Protein AF-A0A6L3C9T1-F1 (afdb_monomer_lite)

Foldseek 3Di:
DALVVLLVLQCVVCVPLDPDDDDDDDPDPWDWDDDPNDTCDTPVVCHPPPDPPPPDDHSVNVNVSSVVVCVVVDHDPPDPVPDDDDDPPVNVPDDPPPPVVVPDDDDDPDDDDD

Radius of gyration: 26.46 Å; chains: 1; bounding box: 50×40×77 Å

Sequence (114 aa):
MRAAWIAGEILERFPNDIKSFNLVPGGHGQLDLFFNEELVYSHQQRIHISDPGERFLDAREVGQMVRDWRAKIGRPVTKSVGSRSDISEDELGLNPNDPQLARKGPSVPGGPSS

Structure (mmCIF, N/CA/C/O backbone):
data_AF-A0A6L3C9T1-F1
#
_entry.id   AF-A0A6L3C9T1-F1
#
loop_
_atom_site.group_PDB
_atom_site.id
_atom_site.type_symbol
_atom_site.label_atom_id
_atom_site.label_alt_id
_atom_site.label_comp_id
_atom_site.label_asym_id
_atom_site.label_entity_id
_atom_site.label_seq_id
_atom_site.pdbx_PDB_ins_code
_atom_site.Cartn_x
_atom_site.Cartn_y
_atom_site.Cartn_z
_atom_site.occupancy
_atom_site.B_iso_or_equiv
_atom_site.auth_seq_id
_atom_site.auth_comp_id
_atom_site.auth_asym_id
_atom_site.auth_atom_id
_atom_site.pdbx_PDB_model_num
ATOM 1 N N . MET A 1 1 ? 9.903 -11.673 -7.531 1.00 59.47 1 MET A N 1
ATOM 2 C CA . MET A 1 1 ? 9.135 -11.686 -6.265 1.00 59.47 1 MET A CA 1
ATOM 3 C C . MET A 1 1 ? 9.558 -10.505 -5.389 1.00 59.47 1 MET A C 1
ATOM 5 O O . MET A 1 1 ? 10.455 -10.666 -4.580 1.00 59.47 1 MET A O 1
ATOM 9 N N . ARG A 1 2 ? 8.984 -9.306 -5.569 1.00 72.44 2 ARG A N 1
ATOM 10 C CA . ARG A 1 2 ? 9.313 -8.128 -4.728 1.00 72.44 2 ARG A CA 1
ATOM 11 C C . ARG A 1 2 ? 8.098 -7.598 -3.966 1.00 72.44 2 ARG A C 1
ATOM 13 O O . ARG A 1 2 ? 8.206 -7.356 -2.774 1.00 72.44 2 ARG A O 1
ATOM 20 N N . ALA A 1 3 ? 6.933 -7.542 -4.613 1.00 76.62 3 ALA A N 1
ATOM 21 C CA . ALA A 1 3 ? 5.685 -7.113 -3.976 1.00 76.62 3 ALA A CA 1
ATOM 22 C C . ALA A 1 3 ? 5.310 -7.959 -2.741 1.00 76.62 3 ALA A C 1
ATOM 24 O O . ALA A 1 3 ? 4.910 -7.410 -1.723 1.00 76.62 3 ALA A O 1
ATOM 25 N N . ALA A 1 4 ? 5.521 -9.280 -2.790 1.00 82.62 4 ALA A N 1
ATOM 26 C CA . ALA A 1 4 ? 5.271 -10.160 -1.646 1.00 82.62 4 ALA A CA 1
ATOM 27 C C . ALA A 1 4 ? 6.202 -9.894 -0.452 1.00 82.62 4 ALA A C 1
ATOM 29 O O . ALA A 1 4 ? 5.763 -9.956 0.691 1.00 82.62 4 ALA A O 1
ATOM 30 N N . TRP A 1 5 ? 7.471 -9.563 -0.710 1.00 83.88 5 TRP A N 1
ATOM 31 C CA . TRP A 1 5 ? 8.412 -9.205 0.352 1.00 83.88 5 TRP A CA 1
ATOM 32 C C . TRP A 1 5 ? 8.034 -7.867 1.000 1.00 83.88 5 TRP A C 1
ATOM 34 O O . TRP A 1 5 ? 7.971 -7.778 2.221 1.00 83.88 5 TRP A O 1
ATOM 44 N N . ILE A 1 6 ? 7.681 -6.866 0.185 1.00 84.94 6 ILE A N 1
ATOM 45 C CA . ILE A 1 6 ? 7.179 -5.573 0.674 1.00 84.94 6 ILE A CA 1
ATOM 46 C C . ILE A 1 6 ? 5.932 -5.776 1.541 1.00 84.94 6 ILE A C 1
ATOM 48 O O . ILE A 1 6 ? 5.848 -5.210 2.624 1.00 84.94 6 ILE A O 1
ATOM 52 N N . ALA A 1 7 ? 4.987 -6.612 1.105 1.00 86.00 7 ALA A N 1
ATOM 53 C CA . ALA A 1 7 ? 3.785 -6.907 1.881 1.00 86.00 7 ALA A CA 1
ATOM 54 C C . ALA A 1 7 ? 4.115 -7.485 3.269 1.00 86.00 7 ALA A C 1
ATOM 56 O O . ALA A 1 7 ? 3.538 -7.042 4.260 1.00 86.00 7 ALA A O 1
ATOM 57 N N . GLY A 1 8 ? 5.063 -8.426 3.348 1.00 86.31 8 GLY A N 1
ATOM 58 C CA . GLY A 1 8 ? 5.513 -9.007 4.618 1.00 86.31 8 GLY A CA 1
ATOM 59 C C . GLY A 1 8 ? 6.101 -7.960 5.565 1.00 86.31 8 GLY A C 1
ATOM 60 O O . GLY A 1 8 ? 5.632 -7.820 6.692 1.00 86.31 8 GLY A O 1
ATOM 61 N N . GLU A 1 9 ? 7.050 -7.161 5.073 1.00 88.31 9 GLU A N 1
ATOM 62 C CA . GLU A 1 9 ? 7.681 -6.080 5.845 1.00 88.31 9 GLU A CA 1
ATOM 63 C C . GLU A 1 9 ? 6.665 -5.056 6.367 1.00 88.31 9 GLU A C 1
ATOM 65 O O . GLU A 1 9 ? 6.783 -4.544 7.481 1.00 88.31 9 GLU A O 1
ATOM 70 N N . ILE A 1 10 ? 5.663 -4.725 5.554 1.00 90.06 10 ILE A N 1
ATOM 71 C CA . ILE A 1 10 ? 4.659 -3.719 5.896 1.00 90.06 10 ILE A CA 1
ATOM 72 C C . ILE A 1 10 ? 3.672 -4.250 6.936 1.00 90.06 10 ILE A C 1
ATOM 74 O O . ILE A 1 10 ? 3.377 -3.545 7.901 1.00 90.06 10 ILE A O 1
ATOM 78 N N . LEU A 1 11 ? 3.207 -5.4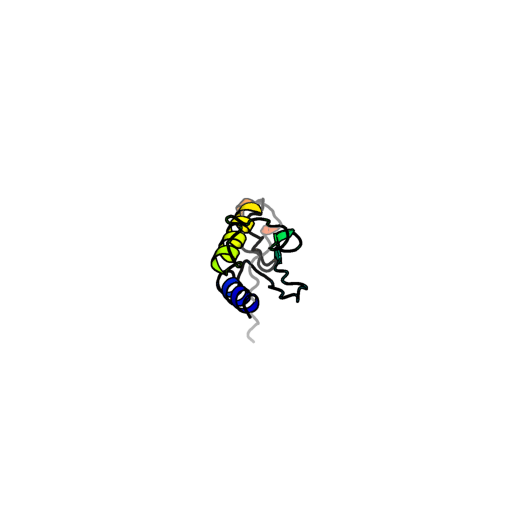91 6.796 1.00 88.69 11 LEU A N 1
ATOM 79 C CA . LEU A 1 11 ? 2.325 -6.109 7.788 1.00 88.69 11 LEU A CA 1
ATOM 80 C C . LEU A 1 11 ? 3.019 -6.283 9.146 1.00 88.69 11 LEU A C 1
ATOM 82 O O . LEU A 1 11 ? 2.391 -6.056 10.177 1.00 88.69 11 LEU A O 1
ATOM 86 N N . GLU A 1 12 ? 4.313 -6.615 9.156 1.00 88.44 12 GLU A N 1
ATOM 87 C CA . GLU A 1 12 ? 5.098 -6.734 10.390 1.00 88.44 12 GLU A CA 1
ATOM 88 C C . GLU A 1 12 ? 5.285 -5.381 11.095 1.00 88.44 12 GLU A C 1
ATOM 90 O O . GLU A 1 12 ? 5.168 -5.285 12.316 1.00 88.44 12 GLU A O 1
ATOM 95 N N . ARG A 1 13 ? 5.534 -4.309 10.333 1.00 89.00 13 ARG A N 1
ATOM 96 C CA . ARG A 1 13 ? 5.764 -2.963 10.887 1.00 89.00 13 ARG A CA 1
ATOM 97 C C . ARG A 1 13 ? 4.488 -2.258 11.343 1.00 89.00 13 ARG A C 1
ATOM 99 O O . ARG A 1 13 ? 4.562 -1.400 12.223 1.00 89.00 13 ARG A O 1
ATOM 106 N N . PHE A 1 14 ? 3.342 -2.581 10.746 1.00 88.50 14 PHE A N 1
ATOM 107 C CA . PHE A 1 14 ? 2.074 -1.873 10.956 1.00 88.50 14 PHE A CA 1
ATOM 108 C C . PHE A 1 14 ? 0.905 -2.816 11.306 1.00 88.50 14 PHE A C 1
ATOM 110 O O . PHE A 1 14 ? -0.161 -2.731 10.688 1.00 88.50 14 PHE A O 1
ATOM 117 N N . PRO A 1 15 ? 1.040 -3.682 12.330 1.00 82.94 15 PRO A N 1
ATOM 118 C CA . PRO A 1 15 ? 0.083 -4.761 12.593 1.00 82.94 15 PRO A CA 1
ATOM 119 C C . PRO A 1 15 ? -1.311 -4.269 13.009 1.00 82.94 15 PRO A C 1
ATOM 121 O O . PRO A 1 15 ? -2.295 -4.978 12.837 1.00 82.94 15 PRO A O 1
ATOM 124 N N . ASN A 1 16 ? -1.406 -3.051 13.552 1.00 85.50 16 ASN A N 1
ATOM 125 C CA . ASN A 1 16 ? -2.667 -2.459 14.012 1.00 85.50 16 ASN A CA 1
ATOM 126 C C . ASN A 1 16 ? -3.241 -1.421 13.040 1.00 85.50 16 ASN A C 1
ATOM 128 O O . ASN A 1 16 ? -4.382 -0.997 13.207 1.00 85.50 16 ASN A O 1
ATOM 132 N N . ASP A 1 17 ? -2.448 -0.975 12.063 1.00 83.00 17 ASP A N 1
ATOM 133 C CA . ASP A 1 17 ? -2.853 0.074 11.126 1.00 83.00 17 ASP A CA 1
ATOM 134 C C . ASP A 1 17 ? -3.343 -0.524 9.788 1.00 83.00 17 ASP A C 1
ATOM 136 O O . ASP A 1 17 ? -4.031 0.156 9.028 1.00 83.00 17 ASP A O 1
ATOM 140 N N . ILE A 1 18 ? -3.035 -1.800 9.501 1.00 85.06 18 ILE A N 1
ATOM 141 C CA . ILE A 1 18 ? -3.347 -2.465 8.227 1.00 85.06 18 ILE A CA 1
ATOM 142 C C . ILE A 1 18 ? -4.203 -3.708 8.463 1.00 85.06 18 ILE A C 1
ATOM 144 O O . ILE A 1 18 ? -3.746 -4.710 9.002 1.00 85.06 18 ILE A O 1
ATOM 148 N N . LYS A 1 19 ? -5.453 -3.666 7.992 1.00 86.44 19 LYS A N 1
ATOM 149 C CA . LYS A 1 19 ? -6.380 -4.807 8.066 1.00 86.44 19 LYS A CA 1
ATOM 150 C C . LYS A 1 19 ? -6.030 -5.919 7.073 1.00 86.44 19 LYS A C 1
ATOM 152 O O . LYS A 1 19 ? -6.208 -7.097 7.367 1.00 86.44 19 LYS A O 1
ATOM 157 N N . SER A 1 20 ? -5.605 -5.543 5.871 1.00 84.75 20 SER A N 1
ATOM 158 C CA . SER A 1 20 ? -5.324 -6.470 4.776 1.00 84.75 20 SER A CA 1
ATOM 159 C C . SER A 1 20 ? -4.365 -5.839 3.778 1.00 84.75 20 SER A C 1
ATOM 161 O O . SER A 1 20 ? -4.457 -4.641 3.516 1.00 84.75 20 SER A O 1
ATOM 163 N N . PHE A 1 21 ? -3.511 -6.660 3.172 1.00 88.00 21 PHE A N 1
ATOM 164 C CA . PHE A 1 21 ? -2.636 -6.267 2.074 1.00 88.00 21 PHE A CA 1
ATOM 165 C C . PHE A 1 21 ? -2.863 -7.227 0.906 1.00 88.00 21 PHE A C 1
ATOM 167 O O . PHE A 1 21 ? -2.598 -8.422 1.024 1.00 88.00 21 PHE A O 1
ATOM 174 N N . ASN A 1 22 ? -3.369 -6.715 -0.215 1.00 90.50 22 ASN A N 1
ATOM 175 C CA . ASN A 1 22 ? -3.733 -7.536 -1.367 1.00 90.50 22 ASN A CA 1
ATOM 176 C C . ASN A 1 22 ? -2.668 -7.424 -2.458 1.00 90.50 22 ASN A C 1
ATOM 178 O O . ASN A 1 22 ? -2.304 -6.325 -2.870 1.00 90.50 22 ASN A O 1
ATOM 182 N N . LEU A 1 23 ? -2.195 -8.568 -2.952 1.00 89.75 23 LEU A N 1
ATOM 183 C CA . LEU A 1 23 ? -1.309 -8.635 -4.111 1.00 89.75 23 LEU A CA 1
ATOM 184 C C . LEU A 1 23 ? -2.139 -8.951 -5.348 1.00 89.75 23 LEU 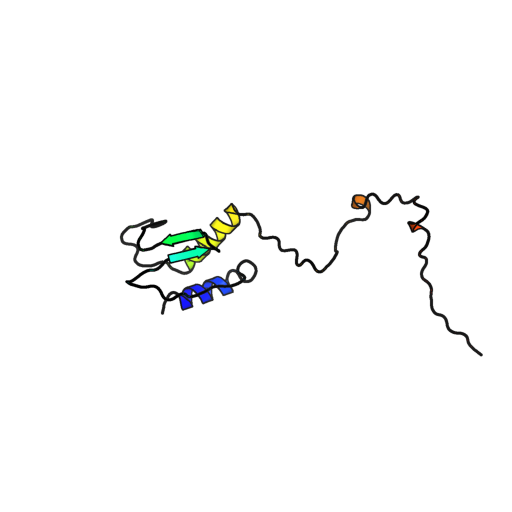A C 1
ATOM 186 O O . LEU A 1 23 ? -2.629 -10.068 -5.503 1.00 89.75 23 LEU A O 1
ATOM 190 N N . VAL A 1 24 ? -2.286 -7.963 -6.225 1.00 89.44 24 VAL A N 1
ATOM 191 C CA . VAL A 1 24 ? -3.040 -8.101 -7.473 1.00 89.44 24 VAL A CA 1
ATOM 192 C C . VAL A 1 24 ? -2.051 -8.205 -8.638 1.00 89.44 24 VAL A C 1
ATOM 194 O O . VAL A 1 24 ? -1.183 -7.339 -8.766 1.00 89.44 24 VAL A O 1
ATOM 197 N N . PRO A 1 25 ? -2.128 -9.250 -9.483 1.00 86.69 25 PRO A N 1
ATOM 198 C CA . PRO A 1 25 ? -1.317 -9.330 -10.693 1.00 86.69 25 PRO A CA 1
ATOM 199 C C . PRO A 1 25 ? -1.617 -8.153 -11.631 1.00 86.69 25 PRO A C 1
ATOM 201 O O . PRO A 1 25 ? -2.761 -7.959 -12.035 1.00 86.69 25 PRO A O 1
ATOM 204 N N . GLY A 1 26 ? -0.587 -7.383 -11.979 1.00 83.25 26 GLY A N 1
ATOM 205 C CA . GLY A 1 26 ? -0.656 -6.313 -12.978 1.00 83.25 26 GLY A CA 1
ATOM 206 C C . GLY A 1 26 ? -0.122 -6.752 -14.345 1.00 83.25 26 GLY A C 1
ATOM 207 O O . GLY A 1 26 ? 0.640 -7.717 -14.449 1.00 83.25 26 GLY A O 1
ATOM 208 N N . GLY A 1 27 ? -0.505 -6.031 -15.400 1.00 81.75 27 GLY A N 1
ATOM 209 C CA . GLY A 1 27 ? 0.040 -6.209 -16.752 1.00 81.75 27 GLY A CA 1
ATOM 210 C C . GLY A 1 27 ? 1.293 -5.359 -17.000 1.00 81.75 27 GLY A C 1
ATOM 211 O O . GLY A 1 27 ? 1.584 -4.446 -16.242 1.00 81.75 27 GLY A O 1
ATOM 212 N N . HIS A 1 28 ? 2.043 -5.636 -18.073 1.00 77.56 28 HIS A N 1
ATOM 213 C CA . HIS A 1 28 ? 3.049 -4.729 -18.671 1.00 77.56 28 HIS A CA 1
ATOM 214 C C . HIS A 1 28 ? 3.947 -3.920 -17.703 1.00 77.56 28 HIS A C 1
ATOM 216 O O . HIS A 1 28 ? 4.090 -2.707 -17.844 1.00 77.56 28 HIS A O 1
ATOM 222 N N . GLY A 1 29 ? 4.570 -4.577 -16.717 1.00 73.88 29 GLY A N 1
ATOM 223 C CA . GLY A 1 29 ? 5.496 -3.909 -15.788 1.00 73.88 29 GLY A CA 1
ATOM 224 C C . GLY A 1 29 ? 4.831 -2.897 -14.845 1.00 73.88 29 GLY A C 1
ATOM 225 O O . GLY A 1 29 ? 5.518 -2.056 -14.271 1.00 73.88 29 GLY A O 1
ATOM 226 N N . GLN A 1 30 ? 3.508 -2.966 -14.696 1.00 81.31 30 GLN A N 1
ATOM 227 C CA . GLN A 1 30 ? 2.739 -2.128 -13.790 1.00 81.31 30 GLN A CA 1
ATOM 228 C C . GLN A 1 30 ? 3.091 -2.438 -12.335 1.00 81.31 30 GLN A C 1
ATOM 230 O O . GLN A 1 30 ? 3.117 -3.594 -11.903 1.00 81.31 30 GLN A O 1
ATOM 235 N N . LEU A 1 31 ? 3.329 -1.370 -11.581 1.00 84.06 31 LEU A N 1
ATOM 236 C CA . LEU A 1 31 ? 3.453 -1.390 -10.135 1.00 84.06 31 LEU A CA 1
ATOM 237 C C . LEU A 1 31 ? 2.728 -0.161 -9.602 1.00 84.06 31 LEU A C 1
ATOM 239 O O . LEU A 1 31 ? 3.257 0.950 -9.659 1.00 84.06 31 LEU A O 1
ATOM 243 N N . ASP A 1 32 ? 1.527 -0.395 -9.093 1.00 87.81 32 ASP A N 1
ATOM 244 C CA . ASP A 1 32 ? 0.704 0.620 -8.456 1.00 87.81 32 ASP A CA 1
ATOM 245 C C . ASP A 1 32 ? 0.464 0.224 -6.999 1.00 87.81 32 ASP A C 1
ATOM 247 O O . ASP A 1 32 ? 0.317 -0.960 -6.676 1.00 87.81 32 ASP A O 1
ATOM 251 N N . LEU A 1 33 ? 0.436 1.219 -6.118 1.00 89.62 33 LEU A N 1
ATOM 252 C CA . LEU A 1 33 ? 0.118 1.054 -4.708 1.00 89.62 33 LEU A CA 1
ATOM 253 C C . LEU A 1 33 ? -1.131 1.860 -4.388 1.00 89.62 33 LEU A C 1
ATOM 255 O O . LEU A 1 33 ? -1.158 3.081 -4.558 1.00 89.62 33 LEU A O 1
ATOM 259 N N . PHE A 1 34 ? -2.132 1.160 -3.872 1.00 91.38 34 PHE A N 1
ATOM 260 C CA . PHE A 1 34 ? -3.374 1.749 -3.405 1.00 91.38 34 PHE A CA 1
ATOM 261 C C . PHE A 1 34 ? -3.456 1.637 -1.891 1.00 91.38 34 PHE A C 1
ATOM 263 O O . PHE A 1 34 ? -3.188 0.571 -1.330 1.00 91.38 34 PHE A O 1
ATOM 270 N N . PHE A 1 35 ? -3.877 2.717 -1.238 1.00 92.25 35 PHE A N 1
ATOM 271 C CA . PHE A 1 35 ? -4.363 2.669 0.135 1.00 92.25 35 PHE A CA 1
ATOM 272 C C . PHE A 1 35 ? -5.879 2.797 0.101 1.00 92.25 35 PHE A C 1
ATOM 274 O O . PHE A 1 35 ? -6.426 3.826 -0.292 1.00 92.25 35 PHE A O 1
ATOM 281 N N . ASN A 1 36 ? -6.561 1.724 0.504 1.00 89.31 36 ASN A N 1
ATOM 282 C CA . ASN A 1 36 ? -7.986 1.536 0.244 1.00 89.31 36 ASN A CA 1
ATOM 283 C C . ASN A 1 36 ? -8.273 1.648 -1.265 1.00 89.31 36 ASN A C 1
ATOM 285 O O . ASN A 1 36 ? -7.868 0.770 -2.021 1.00 89.31 36 ASN A O 1
ATOM 289 N N . GLU A 1 37 ? -8.920 2.730 -1.693 1.00 89.56 37 GLU A N 1
ATOM 290 C CA . GLU A 1 37 ? -9.279 3.004 -3.090 1.00 89.56 37 GLU A CA 1
ATOM 291 C C . GLU A 1 37 ? -8.495 4.194 -3.680 1.00 89.56 37 GLU A C 1
ATOM 293 O O . GLU A 1 37 ? -8.679 4.532 -4.847 1.00 89.56 37 GLU A O 1
ATOM 298 N N . GLU A 1 38 ? -7.598 4.828 -2.910 1.00 90.38 38 GLU A N 1
ATOM 299 C CA . GLU A 1 38 ? -6.777 5.950 -3.386 1.00 90.38 38 GLU A CA 1
ATOM 300 C C . GLU A 1 38 ? -5.438 5.439 -3.928 1.00 90.38 38 GLU A C 1
ATOM 302 O O . GLU A 1 38 ? -4.707 4.716 -3.246 1.00 90.38 38 GLU A O 1
ATOM 307 N N . LEU A 1 39 ? -5.113 5.829 -5.162 1.00 89.62 39 LEU A N 1
ATOM 308 C CA . LEU A 1 39 ? -3.813 5.578 -5.777 1.00 89.62 39 LEU A CA 1
ATOM 309 C C . LEU A 1 39 ? -2.758 6.473 -5.119 1.00 89.62 39 LEU A C 1
ATOM 311 O O . LEU A 1 39 ? -2.795 7.693 -5.261 1.00 89.62 39 LEU A O 1
ATOM 315 N N . VAL A 1 40 ? -1.799 5.861 -4.427 1.00 89.50 40 VAL A N 1
ATOM 316 C CA . VAL A 1 40 ? -0.744 6.575 -3.691 1.00 89.50 40 VAL A CA 1
ATOM 317 C C . VAL A 1 40 ? 0.562 6.600 -4.478 1.00 89.50 40 VAL A C 1
ATOM 319 O O . VAL A 1 40 ? 1.274 7.602 -4.476 1.00 89.50 40 VAL A O 1
ATOM 322 N N . TYR A 1 41 ? 0.857 5.529 -5.211 1.00 88.12 41 TYR A N 1
ATOM 323 C CA . TYR A 1 41 ? 2.024 5.445 -6.084 1.00 88.12 41 TYR A CA 1
ATOM 324 C C . TYR A 1 41 ? 1.655 4.749 -7.387 1.00 88.12 41 TYR A C 1
ATOM 326 O O . TYR A 1 41 ? 0.952 3.740 -7.369 1.00 88.12 41 TYR A O 1
ATOM 334 N N . SER A 1 42 ? 2.184 5.253 -8.502 1.00 86.19 42 SER A N 1
ATOM 335 C CA . SER A 1 42 ? 2.114 4.568 -9.790 1.00 86.19 42 SER A CA 1
ATOM 336 C C . SER A 1 42 ? 3.421 4.708 -10.546 1.00 86.19 42 SER A C 1
ATOM 338 O O . SER A 1 42 ? 3.859 5.817 -10.871 1.00 86.19 42 SER A O 1
ATOM 340 N N . HIS A 1 43 ? 4.004 3.562 -10.889 1.00 79.31 43 HIS A N 1
ATOM 341 C CA . HIS A 1 43 ? 5.215 3.507 -11.695 1.00 79.31 43 HIS A CA 1
ATOM 342 C C . HIS A 1 43 ? 4.999 4.099 -13.096 1.00 79.31 43 HIS A C 1
ATOM 344 O O . HIS A 1 43 ? 5.845 4.835 -13.602 1.00 79.31 43 HIS A O 1
ATOM 350 N N . GLN A 1 44 ? 3.851 3.816 -13.719 1.00 76.69 44 GLN A N 1
ATOM 351 C CA . GLN A 1 44 ? 3.560 4.280 -15.077 1.00 76.69 44 GLN A CA 1
ATOM 352 C C . GLN A 1 44 ? 3.221 5.771 -15.120 1.00 76.69 44 GLN A C 1
ATOM 354 O O . GLN A 1 44 ? 3.689 6.479 -16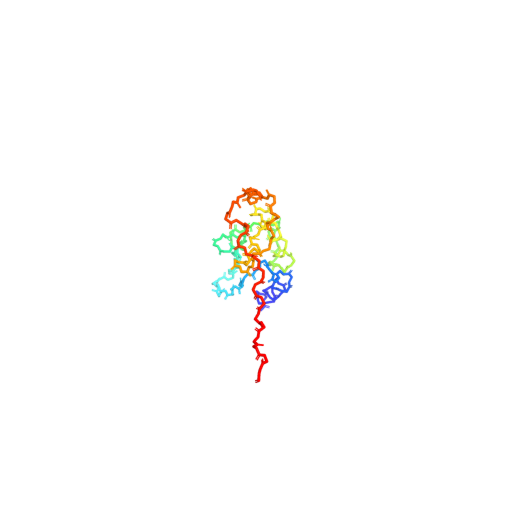.010 1.00 76.69 44 GLN A O 1
ATOM 359 N N . GLN A 1 45 ? 2.444 6.262 -14.151 1.00 73.25 45 GLN A N 1
ATOM 360 C CA . GLN A 1 45 ? 2.032 7.669 -14.108 1.00 73.25 45 GLN A CA 1
ATOM 361 C C . GLN A 1 45 ? 3.103 8.587 -13.494 1.00 73.25 45 GLN A C 1
ATOM 363 O O . GLN A 1 45 ? 2.918 9.799 -13.447 1.00 73.25 45 GLN A O 1
ATOM 368 N N . ARG A 1 46 ? 4.224 8.017 -13.029 1.00 68.06 46 ARG A N 1
ATOM 369 C CA . ARG A 1 46 ? 5.313 8.707 -12.320 1.00 68.06 46 ARG A CA 1
ATOM 370 C C . ARG A 1 46 ? 4.848 9.564 -11.138 1.00 68.06 46 ARG A C 1
ATOM 372 O O . ARG A 1 46 ? 5.469 10.570 -10.798 1.00 68.06 46 ARG A O 1
ATOM 379 N N . ILE A 1 47 ? 3.762 9.146 -10.496 1.00 64.75 47 ILE A N 1
ATOM 380 C CA . ILE A 1 47 ? 3.233 9.785 -9.291 1.00 64.75 47 ILE A CA 1
ATOM 381 C C . ILE A 1 47 ? 4.167 9.448 -8.124 1.00 64.75 47 ILE A C 1
ATOM 383 O O . ILE A 1 47 ? 4.503 8.281 -7.933 1.00 64.75 47 ILE A O 1
ATOM 387 N N . HIS A 1 48 ? 4.573 10.462 -7.352 1.00 58.88 48 HIS A N 1
ATOM 388 C CA . HIS A 1 48 ? 5.518 10.335 -6.230 1.00 58.88 48 HIS A CA 1
ATOM 389 C C . HIS A 1 48 ? 6.904 9.773 -6.609 1.00 58.88 48 HIS A C 1
ATOM 391 O O . HIS A 1 48 ? 7.587 9.198 -5.767 1.00 58.88 48 HIS A O 1
ATOM 397 N N . ILE A 1 49 ? 7.349 9.951 -7.859 1.00 60.34 49 ILE A N 1
ATOM 398 C CA . ILE A 1 49 ? 8.725 9.623 -8.253 1.00 60.34 49 ILE A CA 1
ATOM 399 C C . ILE A 1 49 ? 9.616 10.846 -8.020 1.00 60.34 49 ILE A C 1
ATOM 401 O O . ILE A 1 49 ? 9.477 11.855 -8.712 1.00 60.34 49 ILE A O 1
ATOM 405 N N . SER A 1 50 ? 10.529 10.744 -7.052 1.00 58.12 50 SER A N 1
ATOM 406 C CA . SER A 1 50 ? 11.503 11.801 -6.742 1.00 58.12 50 SER A CA 1
ATOM 407 C C . SER A 1 50 ? 12.654 11.838 -7.754 1.00 58.12 50 SER A C 1
ATOM 409 O O . SER A 1 50 ? 13.155 12.918 -8.063 1.00 58.12 50 SER A O 1
ATOM 411 N N . ASP A 1 51 ? 13.034 10.686 -8.321 1.00 57.31 51 ASP A N 1
ATOM 412 C CA . ASP A 1 51 ? 14.052 10.578 -9.369 1.00 57.31 51 ASP A CA 1
ATOM 413 C C . ASP A 1 51 ? 13.563 9.677 -10.529 1.00 57.31 51 ASP A C 1
ATOM 415 O O . ASP A 1 51 ? 13.247 8.503 -10.322 1.00 57.31 51 ASP A O 1
ATOM 419 N N . PRO A 1 52 ? 13.499 10.178 -11.778 1.00 53.75 52 PRO A N 1
ATOM 420 C CA . PRO A 1 52 ? 13.107 9.400 -12.953 1.00 53.75 52 PRO A CA 1
ATOM 421 C C . PRO A 1 52 ? 13.987 8.168 -13.259 1.00 53.75 52 PRO A C 1
ATOM 423 O O . PRO A 1 52 ? 13.597 7.389 -14.136 1.00 53.75 52 PRO A O 1
ATOM 426 N N . GLY A 1 53 ? 15.137 8.001 -12.591 1.00 55.12 53 GLY A N 1
ATOM 427 C CA . GLY A 1 53 ? 15.995 6.809 -12.626 1.00 55.12 53 GLY A CA 1
ATOM 428 C C . GLY A 1 53 ? 15.775 5.807 -11.480 1.00 55.12 53 GLY A C 1
ATOM 429 O O . GLY A 1 53 ? 16.364 4.720 -11.506 1.00 55.12 53 GLY A O 1
ATOM 430 N N . GLU A 1 54 ? 14.937 6.137 -10.493 1.00 57.91 54 GLU A N 1
ATOM 431 C CA . GLU A 1 54 ? 14.706 5.316 -9.304 1.00 57.91 54 GLU A CA 1
ATOM 432 C C . GLU A 1 54 ? 13.866 4.089 -9.653 1.00 57.91 54 GLU A C 1
ATOM 434 O O . GLU A 1 54 ? 12.745 4.152 -10.164 1.00 57.91 54 GLU A O 1
ATOM 439 N N . ARG A 1 55 ? 14.504 2.929 -9.499 1.00 62.38 55 ARG A N 1
ATOM 440 C CA . ARG A 1 55 ? 14.170 1.773 -10.325 1.00 62.38 55 ARG A CA 1
ATOM 441 C C . ARG A 1 55 ? 12.924 1.042 -9.841 1.00 62.38 55 ARG A C 1
ATOM 443 O O . ARG A 1 55 ? 12.244 0.479 -10.687 1.00 62.38 55 ARG A O 1
ATOM 450 N N . PHE A 1 56 ? 12.622 1.024 -8.539 1.00 70.12 56 PHE A N 1
ATOM 451 C CA . PHE A 1 56 ? 11.467 0.315 -7.974 1.00 70.12 56 PHE A CA 1
ATOM 452 C C . PHE A 1 56 ? 11.198 0.733 -6.526 1.00 70.12 56 PHE A C 1
ATOM 454 O O . PHE A 1 56 ? 12.143 0.817 -5.750 1.00 70.12 56 PHE A O 1
ATOM 461 N N . LEU A 1 57 ? 9.916 0.828 -6.171 1.00 79.19 57 LEU A N 1
ATOM 462 C CA . LEU A 1 57 ? 9.428 1.042 -4.808 1.00 79.19 57 LEU A CA 1
ATOM 463 C C . LEU A 1 57 ? 9.955 -0.030 -3.829 1.00 79.19 57 LEU A C 1
ATOM 465 O O . LEU A 1 57 ? 9.850 -1.233 -4.114 1.00 79.19 57 LEU A O 1
ATOM 469 N N . ASP A 1 58 ? 10.490 0.393 -2.684 1.00 83.25 58 ASP A N 1
ATOM 470 C CA . ASP A 1 58 ? 10.974 -0.476 -1.607 1.00 83.25 58 ASP A CA 1
ATOM 471 C C . ASP A 1 58 ? 10.086 -0.451 -0.341 1.00 83.25 58 ASP A C 1
ATOM 473 O O . ASP A 1 58 ? 9.162 0.348 -0.191 1.00 83.25 58 ASP A O 1
ATOM 477 N N . ALA A 1 59 ? 10.343 -1.362 0.605 1.00 85.56 59 ALA A N 1
ATOM 478 C CA . ALA A 1 59 ? 9.539 -1.473 1.826 1.00 85.56 59 ALA A CA 1
ATOM 479 C C . ALA A 1 59 ? 9.695 -0.277 2.787 1.00 85.56 59 ALA A C 1
ATOM 481 O O . ALA A 1 59 ? 8.813 -0.017 3.610 1.00 85.56 59 ALA A O 1
ATOM 482 N N . ARG A 1 60 ? 10.817 0.448 2.727 1.00 86.88 60 ARG A N 1
ATOM 483 C CA . ARG A 1 60 ? 11.059 1.634 3.554 1.00 86.88 60 ARG A CA 1
ATOM 484 C C . ARG A 1 60 ? 10.240 2.811 3.034 1.00 86.88 60 ARG A C 1
ATOM 486 O O . ARG A 1 60 ? 9.612 3.489 3.844 1.00 86.88 60 ARG A O 1
ATOM 493 N N . GLU A 1 61 ? 10.206 3.006 1.722 1.00 87.62 61 GLU A N 1
ATOM 494 C CA . GLU A 1 61 ? 9.395 4.020 1.048 1.00 87.62 61 GLU A CA 1
ATOM 495 C C . GLU A 1 61 ? 7.907 3.779 1.288 1.00 87.62 61 GLU A C 1
ATOM 497 O O . GLU A 1 61 ? 7.213 4.680 1.758 1.00 87.62 61 GLU A O 1
ATOM 502 N N . VAL A 1 62 ? 7.429 2.543 1.092 1.00 88.88 62 VAL A N 1
ATOM 503 C CA . VAL A 1 62 ? 6.032 2.193 1.404 1.00 88.88 62 VAL A CA 1
ATOM 504 C C . VAL A 1 62 ? 5.722 2.454 2.876 1.00 88.88 62 VAL A C 1
ATOM 506 O O . VAL A 1 62 ? 4.673 3.004 3.201 1.00 88.88 62 VAL A O 1
ATOM 509 N N . GLY A 1 63 ? 6.645 2.126 3.783 1.00 90.50 63 GLY A N 1
ATOM 510 C CA . GLY A 1 63 ? 6.463 2.395 5.206 1.00 90.50 63 GLY A CA 1
ATOM 511 C C . GLY A 1 63 ? 6.380 3.887 5.535 1.00 90.50 63 GLY A C 1
ATOM 512 O O . GLY A 1 63 ? 5.620 4.270 6.425 1.00 90.50 63 GLY A O 1
ATOM 513 N N . GLN A 1 64 ? 7.120 4.736 4.820 1.00 90.25 64 GLN A N 1
ATOM 514 C CA . GLN A 1 64 ? 7.006 6.185 4.967 1.00 90.25 64 GLN A CA 1
ATOM 515 C C . GLN A 1 64 ? 5.658 6.686 4.436 1.00 90.25 64 GLN A C 1
ATOM 517 O O . GLN A 1 64 ? 4.961 7.393 5.159 1.00 90.25 64 GLN A O 1
ATOM 522 N N . MET A 1 65 ? 5.224 6.213 3.264 1.00 90.56 65 MET A N 1
ATOM 523 C CA . MET A 1 65 ? 3.907 6.540 2.704 1.00 90.56 65 MET A CA 1
ATOM 524 C C . MET A 1 65 ? 2.766 6.158 3.657 1.00 90.56 65 MET A C 1
ATOM 526 O O . MET A 1 65 ? 1.842 6.945 3.843 1.00 90.56 65 MET A O 1
ATOM 530 N N . VAL A 1 66 ? 2.830 4.992 4.316 1.00 90.25 66 VAL A N 1
ATOM 531 C CA . VAL A 1 66 ? 1.833 4.579 5.327 1.00 90.25 66 VAL A CA 1
ATOM 532 C C . VAL A 1 66 ? 1.783 5.565 6.501 1.00 90.25 66 VAL A C 1
ATOM 534 O O . VAL A 1 66 ? 0.700 5.914 6.977 1.00 90.25 66 VAL A O 1
ATOM 537 N N . ARG A 1 67 ? 2.940 6.045 6.975 1.00 90.50 67 ARG A N 1
ATOM 538 C CA . ARG A 1 67 ? 3.015 7.023 8.076 1.00 90.50 67 ARG A CA 1
ATOM 539 C C . ARG A 1 67 ? 2.449 8.376 7.670 1.00 90.50 67 ARG A C 1
ATOM 541 O O . ARG A 1 67 ? 1.667 8.948 8.428 1.00 90.50 67 ARG A O 1
ATOM 548 N N . ASP A 1 68 ? 2.811 8.852 6.485 1.00 90.19 68 ASP A N 1
ATOM 549 C CA . ASP A 1 68 ? 2.349 10.135 5.955 1.00 90.19 68 ASP A CA 1
ATOM 550 C C . ASP A 1 68 ? 0.838 10.100 5.716 1.00 90.19 68 ASP A C 1
ATOM 552 O O . ASP A 1 68 ? 0.108 11.010 6.114 1.00 90.19 68 ASP A O 1
ATOM 556 N N . TRP A 1 69 ? 0.344 8.989 5.168 1.00 89.19 69 TRP A N 1
ATOM 557 C CA . TRP A 1 69 ? -1.079 8.737 5.009 1.00 89.19 69 TRP A CA 1
ATOM 558 C C . TRP A 1 69 ? -1.816 8.778 6.345 1.00 89.19 69 TRP A C 1
ATOM 560 O O . TRP A 1 69 ? -2.800 9.500 6.483 1.00 89.19 69 TRP A O 1
ATOM 570 N N . ARG A 1 70 ? -1.314 8.067 7.361 1.00 85.56 70 ARG A N 1
ATOM 571 C CA . ARG A 1 70 ? -1.879 8.081 8.717 1.00 85.56 70 ARG A CA 1
ATOM 572 C C . ARG A 1 70 ? -1.902 9.485 9.322 1.00 85.56 70 ARG A C 1
ATOM 574 O O . ARG A 1 70 ? -2.867 9.838 9.995 1.00 85.56 70 ARG A O 1
ATOM 581 N N . ALA A 1 71 ? -0.860 10.284 9.102 1.00 86.44 71 ALA A N 1
ATOM 582 C CA . ALA A 1 71 ? -0.824 11.668 9.563 1.00 86.44 71 ALA A CA 1
ATOM 583 C C . ALA A 1 71 ? -1.885 12.531 8.858 1.00 86.44 71 ALA A C 1
ATOM 585 O O . ALA A 1 71 ? -2.538 13.338 9.516 1.00 86.44 71 ALA A O 1
ATOM 586 N N . LYS A 1 72 ? -2.104 12.313 7.552 1.00 85.19 72 LYS A N 1
ATOM 587 C CA . LYS A 1 72 ? -3.132 12.991 6.744 1.00 85.19 72 LYS A CA 1
ATOM 588 C C . LYS A 1 72 ? -4.556 12.648 7.197 1.00 85.19 72 LYS A C 1
ATOM 590 O O . LYS A 1 72 ? -5.383 13.547 7.297 1.00 85.19 72 LYS A O 1
ATOM 595 N N . ILE A 1 73 ? -4.853 11.372 7.456 1.00 83.19 73 ILE A N 1
ATOM 596 C CA . ILE A 1 73 ? -6.222 10.918 7.777 1.00 83.19 73 ILE A CA 1
ATOM 597 C C . ILE A 1 73 ? -6.559 10.951 9.280 1.00 83.19 73 ILE A C 1
ATOM 599 O O . ILE A 1 73 ? -7.725 10.817 9.646 1.00 83.19 73 ILE A O 1
ATOM 603 N N . GLY A 1 74 ? -5.563 11.127 10.156 1.00 70.56 74 GLY A N 1
ATOM 604 C CA . GLY A 1 74 ? -5.710 10.988 11.609 1.00 70.56 74 GLY A CA 1
ATOM 605 C C . GLY A 1 74 ? -5.610 9.528 12.081 1.00 70.56 74 GLY A C 1
ATOM 606 O O . GLY A 1 74 ? -5.550 8.594 11.283 1.00 70.56 74 GLY A O 1
ATOM 607 N N . ARG A 1 75 ? -5.551 9.281 13.402 1.00 58.28 75 ARG A N 1
ATOM 608 C CA . ARG A 1 75 ? -5.537 7.892 13.906 1.00 58.28 75 ARG A CA 1
ATOM 609 C C . ARG A 1 75 ? -6.826 7.178 13.460 1.00 58.28 75 ARG A C 1
ATOM 611 O O . ARG A 1 75 ? -7.901 7.686 13.780 1.00 58.28 75 ARG A O 1
ATOM 618 N N . PRO A 1 76 ? -6.754 6.000 12.810 1.00 53.22 76 PRO A N 1
ATOM 619 C CA . PRO A 1 76 ? -7.936 5.165 12.641 1.00 53.22 76 PRO A CA 1
ATOM 620 C C . PRO A 1 76 ? -8.530 4.857 14.021 1.00 53.22 76 PRO A C 1
ATOM 622 O O . PRO A 1 76 ? -7.798 4.659 14.994 1.00 53.22 76 PRO A O 1
ATOM 625 N N . VAL A 1 77 ? -9.859 4.875 14.120 1.00 50.06 77 VAL A N 1
ATOM 626 C CA . VAL A 1 77 ? -10.597 4.616 15.362 1.00 50.06 77 VAL A CA 1
ATOM 627 C C . VAL A 1 77 ? -10.222 3.227 15.888 1.00 50.06 77 VAL A C 1
ATOM 629 O O . VAL A 1 77 ? -10.681 2.214 15.377 1.00 50.06 77 VAL A O 1
ATOM 632 N N . THR A 1 78 ? -9.402 3.175 16.938 1.00 46.44 78 T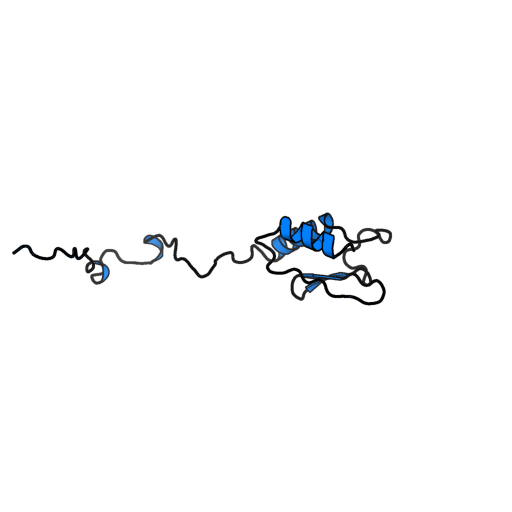HR A N 1
ATOM 633 C CA . THR A 1 78 ? -9.007 1.938 17.633 1.00 46.44 78 THR A CA 1
ATOM 634 C C . THR A 1 78 ? -10.032 1.481 18.668 1.00 46.44 78 THR A C 1
ATOM 636 O O . THR A 1 78 ? -9.739 0.604 19.480 1.00 46.44 78 THR A O 1
ATOM 639 N N . LYS A 1 79 ? -11.244 2.044 18.686 1.00 40.38 79 LYS A N 1
ATOM 640 C CA . LYS A 1 79 ? -12.309 1.446 19.487 1.00 40.38 79 LYS A CA 1
ATOM 641 C C . LYS A 1 79 ? -12.857 0.252 18.721 1.00 40.38 79 LYS A C 1
ATOM 643 O O . LYS A 1 79 ? -13.757 0.382 17.898 1.00 40.38 79 LYS A O 1
ATOM 648 N N . SER A 1 80 ? -12.329 -0.923 19.059 1.00 42.72 80 SER A N 1
ATOM 649 C CA . SER A 1 80 ? -13.175 -2.110 19.116 1.00 42.72 80 SER A CA 1
ATOM 650 C C . SER A 1 80 ? -14.457 -1.696 19.843 1.00 42.72 80 SER A C 1
ATOM 652 O O . SER A 1 80 ? -14.409 -1.276 21.003 1.00 42.72 80 SER A O 1
ATOM 654 N N . VAL A 1 81 ? -15.592 -1.699 19.145 1.00 45.09 81 VAL A N 1
ATOM 655 C CA . VAL A 1 81 ? -16.902 -1.485 19.766 1.00 45.09 81 VAL A CA 1
ATOM 656 C C . VAL A 1 81 ? -17.200 -2.761 20.547 1.00 45.09 81 VAL A C 1
ATOM 658 O O . VAL A 1 81 ? -17.836 -3.685 20.055 1.00 45.09 81 VAL A O 1
ATOM 661 N N . GLY A 1 82 ? -16.603 -2.840 21.734 1.00 47.06 82 GLY A N 1
ATOM 662 C CA . GLY A 1 82 ? -16.515 -4.060 22.523 1.00 47.06 82 GLY A CA 1
ATOM 663 C C . GLY A 1 82 ? -15.695 -3.896 23.801 1.00 47.06 82 GLY A C 1
ATOM 664 O O . GLY A 1 82 ? -14.875 -4.752 24.095 1.00 47.06 82 GLY A O 1
ATOM 665 N N . SER A 1 83 ? -15.859 -2.780 24.516 1.00 41.22 83 SER A N 1
ATOM 666 C CA . SER A 1 83 ? -15.853 -2.723 25.989 1.00 41.22 83 SER A CA 1
ATOM 667 C C . SER A 1 83 ? -16.089 -1.283 26.441 1.00 41.22 83 SER A C 1
ATOM 669 O O . SER A 1 83 ? -15.396 -0.359 26.021 1.00 41.22 83 SER A O 1
ATOM 671 N N . ARG A 1 84 ? -17.108 -1.080 27.277 1.00 48.53 84 ARG A N 1
ATOM 672 C CA . ARG A 1 84 ? -17.351 0.182 27.983 1.00 48.53 84 ARG A CA 1
ATOM 673 C C . ARG A 1 84 ? -16.328 0.305 29.113 1.00 48.53 84 ARG A C 1
ATOM 675 O O . ARG A 1 84 ? -16.492 -0.307 30.162 1.00 48.53 84 ARG A O 1
ATOM 682 N N . SER A 1 85 ? -15.298 1.099 28.888 1.00 51.78 85 SER A N 1
ATOM 683 C CA . SER A 1 85 ? -14.378 1.656 29.888 1.00 51.78 85 SER A CA 1
ATOM 684 C C . SER A 1 85 ? -13.815 2.893 29.176 1.00 51.78 85 SER A C 1
ATOM 686 O O . SER A 1 85 ? -13.385 2.785 28.032 1.00 51.78 85 SER A O 1
ATOM 688 N N . ASP A 1 86 ? -13.969 4.135 29.600 1.00 44.59 86 ASP A N 1
ATOM 689 C CA . ASP A 1 86 ? -14.175 4.723 30.906 1.00 44.59 86 ASP A CA 1
ATOM 690 C C . ASP A 1 86 ? -15.012 5.979 30.649 1.00 44.59 86 ASP A C 1
ATOM 692 O O . ASP A 1 86 ? -14.628 6.834 29.851 1.00 44.59 86 ASP A O 1
ATOM 696 N N . ILE A 1 87 ? -16.188 6.060 31.256 1.00 50.16 87 ILE A N 1
ATOM 697 C CA . ILE A 1 87 ? -16.891 7.328 31.413 1.00 50.16 87 ILE A CA 1
ATOM 698 C C . ILE A 1 87 ? -16.854 7.515 32.919 1.00 50.16 87 ILE A C 1
ATOM 700 O O . ILE A 1 87 ? -17.484 6.735 33.635 1.00 50.16 87 ILE A O 1
ATOM 704 N N . SER A 1 88 ? -16.028 8.436 33.412 1.00 52.38 88 SER A N 1
ATOM 705 C CA . SER A 1 88 ? -16.080 8.797 34.828 1.00 52.38 88 SER A CA 1
ATOM 706 C C . SER A 1 88 ? -17.491 9.287 35.143 1.00 52.38 88 SER A C 1
ATOM 708 O O . SER A 1 88 ? -18.099 9.957 34.307 1.00 52.38 88 SER A O 1
ATOM 710 N N . GLU A 1 89 ? -18.015 8.942 36.320 1.00 51.84 89 GLU A N 1
ATOM 711 C CA . GLU A 1 89 ? -19.398 9.242 36.731 1.00 51.84 89 GLU A CA 1
ATOM 712 C C . GLU A 1 89 ? -19.776 10.730 36.567 1.00 51.84 89 GLU A C 1
ATOM 714 O O . GLU A 1 89 ? -20.935 11.033 36.288 1.00 51.84 89 GLU A O 1
ATOM 719 N N . ASP A 1 90 ? -18.792 11.635 36.610 1.00 51.78 90 ASP A N 1
ATOM 720 C CA . ASP A 1 90 ? -18.921 13.072 36.325 1.00 51.78 90 ASP A CA 1
ATOM 721 C C . ASP A 1 90 ? -19.393 13.413 34.893 1.00 51.78 90 ASP A C 1
ATOM 723 O O . ASP A 1 90 ? -20.115 14.388 34.6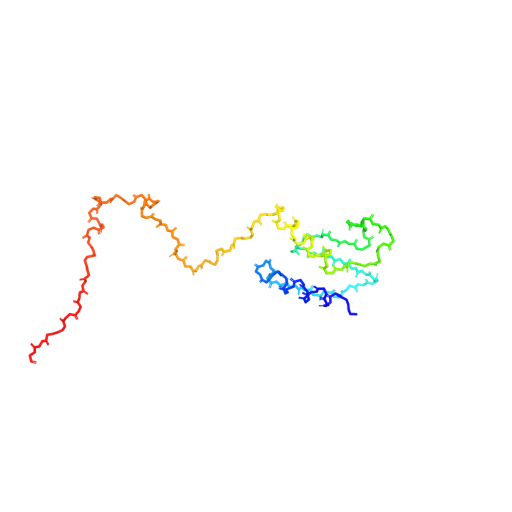95 1.00 51.78 90 ASP A O 1
ATOM 727 N N . GLU A 1 91 ? -19.042 12.615 33.877 1.00 49.88 91 GLU A N 1
ATOM 728 C CA . GLU A 1 91 ? -19.393 12.885 32.467 1.00 49.88 91 GLU A CA 1
ATOM 729 C C . GLU A 1 91 ? -20.775 12.327 32.077 1.00 49.88 91 GLU A C 1
ATOM 731 O O . GLU A 1 91 ? -21.298 12.622 31.003 1.00 49.88 91 GLU A O 1
ATOM 736 N N . LEU A 1 92 ? -21.391 11.518 32.947 1.00 55.38 92 LEU A N 1
ATOM 737 C CA . LEU A 1 92 ? -22.690 10.889 32.693 1.00 55.38 92 LEU A CA 1
ATOM 738 C C . LEU A 1 92 ? -23.884 11.760 33.110 1.00 55.38 92 LEU A C 1
ATOM 740 O O . LEU A 1 92 ? -25.026 11.343 32.917 1.00 55.38 92 LEU A O 1
ATOM 744 N N . GLY A 1 93 ? -23.646 12.951 33.677 1.00 54.84 93 GLY A N 1
ATOM 745 C CA . GLY A 1 93 ? -24.714 13.854 34.123 1.00 54.84 93 GLY A CA 1
ATOM 746 C C . GLY A 1 93 ? -25.663 13.211 35.141 1.00 54.84 93 GLY A C 1
ATOM 747 O O . GLY A 1 93 ? -26.818 13.622 35.260 1.00 54.84 93 GLY A O 1
ATOM 748 N N . LEU A 1 94 ? -25.203 12.172 35.845 1.00 56.56 94 LEU A N 1
ATOM 749 C CA . LEU A 1 94 ? -26.002 11.449 36.822 1.00 56.56 94 LEU A CA 1
ATOM 750 C C . LEU A 1 94 ? -26.092 12.306 38.074 1.00 56.56 94 LEU A C 1
ATOM 752 O O . LEU A 1 94 ? -25.105 12.525 38.769 1.00 56.56 94 LEU A O 1
ATOM 756 N N . ASN A 1 95 ? -27.288 12.814 38.354 1.00 56.88 95 ASN A N 1
ATOM 757 C CA . ASN A 1 95 ? -27.535 13.516 39.598 1.00 56.88 95 ASN A CA 1
ATOM 758 C C . ASN A 1 95 ? -27.415 12.499 40.749 1.00 56.88 95 ASN A C 1
ATOM 760 O O . ASN A 1 95 ? -28.211 11.559 40.797 1.00 56.88 95 ASN A O 1
ATOM 764 N N . PRO A 1 96 ? -26.478 12.663 41.698 1.00 56.38 96 PRO A N 1
ATOM 765 C CA . PRO A 1 96 ? -26.344 11.750 42.835 1.00 56.38 96 PRO A CA 1
ATOM 766 C C . PRO A 1 96 ? -27.578 11.747 43.755 1.00 56.38 96 PRO A C 1
ATOM 768 O O . PRO A 1 96 ? -27.729 10.846 44.575 1.00 56.38 96 PRO A O 1
ATOM 771 N N . ASN A 1 97 ? -28.483 12.721 43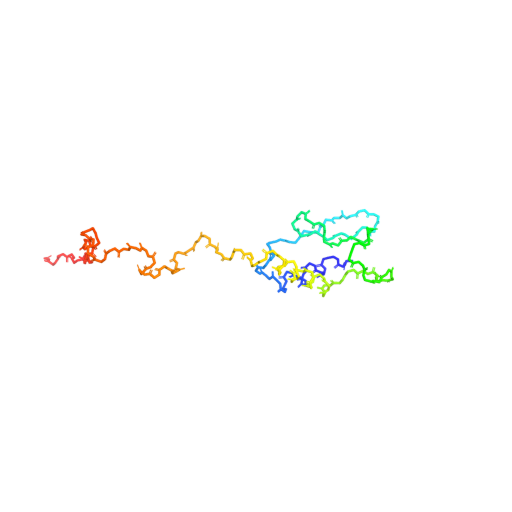.604 1.00 58.50 97 ASN A N 1
ATOM 772 C CA . ASN A 1 97 ? -29.777 12.762 44.283 1.00 58.50 97 ASN A CA 1
ATOM 773 C C . ASN A 1 97 ? -30.927 12.170 43.448 1.00 58.50 97 ASN A C 1
ATOM 775 O O . ASN A 1 97 ? -32.089 12.346 43.816 1.00 58.50 97 ASN A O 1
ATOM 779 N N . ASP A 1 98 ? -30.643 11.501 42.324 1.00 62.00 98 ASP A N 1
ATOM 780 C CA . ASP A 1 98 ? -31.674 10.830 41.536 1.00 62.00 98 ASP A CA 1
ATOM 781 C C . ASP A 1 98 ? -32.220 9.607 42.308 1.00 62.00 98 ASP A C 1
ATOM 783 O O . ASP A 1 98 ? -31.487 8.643 42.571 1.00 62.00 98 ASP A O 1
ATOM 787 N N . PRO A 1 99 ? -33.515 9.598 42.678 1.00 58.31 99 PRO A N 1
ATOM 788 C CA . PRO A 1 99 ? -34.113 8.522 43.464 1.00 58.31 99 PRO A CA 1
ATOM 789 C C . PRO A 1 99 ? -34.132 7.162 42.744 1.00 58.31 99 PRO A C 1
ATOM 791 O O . PRO A 1 99 ? -34.407 6.145 43.390 1.00 58.31 99 PRO A O 1
ATOM 794 N N . GLN A 1 100 ? -33.842 7.105 41.437 1.00 58.03 100 GLN A N 1
ATOM 795 C CA . GLN A 1 100 ? -33.712 5.848 40.699 1.00 58.03 100 GLN A CA 1
ATOM 796 C C . GLN A 1 100 ? -32.346 5.168 40.878 1.00 58.03 100 GLN A C 1
ATOM 798 O O . GLN A 1 100 ? -32.283 3.940 40.808 1.00 58.03 100 GLN A O 1
ATOM 803 N N . LEU A 1 101 ? -31.274 5.911 41.184 1.00 54.38 101 LEU A N 1
ATOM 804 C CA . LEU A 1 101 ? -29.939 5.342 41.442 1.00 54.38 101 LEU A CA 1
ATOM 805 C C . LEU A 1 101 ? -29.788 4.749 42.849 1.00 54.38 101 LEU A C 1
ATOM 807 O O . LEU A 1 101 ? -29.009 3.820 43.048 1.00 54.38 101 LEU A O 1
ATOM 811 N N . ALA A 1 102 ? -30.589 5.201 43.817 1.00 55.94 102 ALA A N 1
ATOM 812 C CA . ALA A 1 102 ? -30.564 4.699 45.194 1.00 55.94 102 ALA A CA 1
ATOM 813 C C . ALA A 1 102 ? -31.070 3.246 45.352 1.00 55.94 102 ALA A C 1
ATOM 815 O O . ALA A 1 102 ? -30.999 2.669 46.437 1.00 55.94 102 ALA A O 1
ATOM 816 N N . ARG A 1 103 ? -31.600 2.627 44.287 1.00 56.41 103 ARG A N 1
ATOM 817 C CA . ARG A 1 103 ? -32.237 1.301 44.331 1.00 56.41 103 ARG A CA 1
ATOM 818 C C . ARG A 1 103 ? -31.393 0.217 43.671 1.00 56.41 103 ARG A C 1
ATOM 820 O O . ARG A 1 103 ? -31.871 -0.498 42.796 1.00 56.41 103 ARG A O 1
ATOM 827 N N . LYS A 1 104 ? -30.147 0.044 44.106 1.00 50.34 104 LYS A N 1
ATOM 828 C CA . LYS A 1 104 ? -29.430 -1.221 43.879 1.00 50.34 104 LYS A CA 1
ATOM 829 C C . LYS A 1 104 ? -28.384 -1.469 44.964 1.00 50.34 104 LYS A C 1
ATOM 831 O O . LYS A 1 104 ? -27.184 -1.376 44.745 1.00 50.34 104 LYS A O 1
ATOM 836 N N . GLY A 1 105 ? -28.869 -1.797 46.159 1.00 51.19 105 GLY A N 1
ATOM 837 C CA . GLY A 1 105 ? -28.047 -2.493 47.147 1.00 51.19 105 GLY A CA 1
ATOM 838 C C . GLY A 1 105 ? -27.750 -3.931 46.684 1.00 51.19 105 GLY A C 1
ATOM 839 O O . GLY A 1 105 ? -28.545 -4.503 45.931 1.00 51.19 105 GLY A O 1
ATOM 840 N N . PRO A 1 106 ? -26.625 -4.533 47.102 1.00 43.97 106 PRO A N 1
ATOM 841 C CA . PRO A 1 106 ? -26.270 -5.897 46.727 1.00 43.97 106 PRO A CA 1
ATOM 842 C C . PRO A 1 106 ? -27.200 -6.904 47.422 1.00 43.97 106 PRO A C 1
ATOM 844 O O . PRO A 1 106 ? -27.174 -7.056 48.641 1.00 43.97 106 PRO A O 1
ATOM 847 N N . SER A 1 107 ? -28.024 -7.616 46.651 1.00 46.78 107 SER A N 1
ATOM 848 C CA . SER A 1 107 ? -28.766 -8.781 47.145 1.00 46.78 107 SER A CA 1
ATOM 849 C C . SER A 1 107 ? -27.817 -9.979 47.256 1.00 46.78 107 SER A C 1
ATOM 851 O O . SER A 1 107 ? -27.515 -10.643 46.269 1.00 46.78 107 SER A O 1
ATOM 853 N N . VAL A 1 108 ? -27.324 -10.235 48.466 1.00 55.16 108 VAL A N 1
ATOM 854 C CA . VAL A 1 108 ? -26.653 -11.485 48.862 1.00 55.16 108 VAL A CA 1
ATOM 855 C C . VAL A 1 108 ? -27.635 -12.664 48.759 1.00 55.16 108 VAL A C 1
ATOM 857 O O . VAL A 1 108 ? -28.701 -12.589 49.371 1.00 55.16 108 VAL A O 1
ATOM 860 N N . PRO A 1 109 ? -27.313 -13.777 48.072 1.00 47.12 109 PRO A N 1
ATOM 861 C CA . PRO A 1 109 ? -28.072 -15.010 48.211 1.00 47.12 109 PRO A CA 1
ATOM 862 C C . PRO A 1 109 ? -27.498 -15.823 49.382 1.00 47.12 109 PRO A C 1
ATOM 864 O O . PRO A 1 109 ? -26.598 -16.641 49.213 1.00 47.12 109 PRO A O 1
ATOM 867 N N . GLY A 1 110 ? -28.010 -15.578 50.589 1.00 41.69 110 GLY A N 1
ATOM 868 C CA . GLY A 1 110 ? -27.892 -16.505 51.715 1.00 41.69 110 GLY A CA 1
ATOM 869 C C . GLY A 1 110 ? -29.086 -17.457 51.707 1.00 41.69 110 GLY A C 1
ATOM 870 O O . GLY A 1 110 ? -30.198 -17.041 52.022 1.00 41.69 110 GLY A O 1
ATOM 871 N N . GLY A 1 111 ? -28.871 -18.710 51.303 1.00 41.28 111 GLY A N 1
ATOM 872 C CA . GLY A 1 111 ? -29.856 -19.789 51.441 1.00 41.28 111 GLY A CA 1
ATOM 873 C C . GLY A 1 111 ? -29.890 -20.336 52.880 1.00 41.28 111 GLY A C 1
ATOM 874 O O . GLY A 1 111 ? -28.859 -20.293 53.553 1.00 41.28 111 GLY A O 1
ATOM 875 N N . PRO A 1 112 ? -31.049 -20.811 53.372 1.00 54.88 112 PRO A N 1
ATOM 876 C CA . PRO A 1 112 ? -31.284 -21.047 54.794 1.00 54.88 112 PRO A CA 1
ATOM 877 C C . PRO A 1 112 ? -30.707 -22.377 55.297 1.00 54.88 112 PRO A C 1
ATOM 879 O O . PRO A 1 112 ? -30.783 -23.398 54.616 1.00 54.88 112 PRO A O 1
ATOM 882 N N . SER A 1 113 ? -30.210 -22.360 56.536 1.00 43.03 113 SER A N 1
ATOM 883 C CA . SER A 1 113 ? -30.020 -23.550 57.366 1.00 43.03 113 SER A CA 1
ATOM 884 C C . SER A 1 113 ? -31.361 -24.018 57.931 1.00 43.03 113 SER A C 1
ATOM 886 O O . SER A 1 113 ? -32.061 -23.243 58.588 1.00 43.03 113 SER A O 1
ATOM 888 N N . SER A 1 114 ? -31.687 -25.292 57.732 1.00 50.91 114 SER A N 1
ATOM 889 C CA . SER A 1 114 ? -32.456 -26.154 58.642 1.00 50.91 114 SER A CA 1
ATOM 890 C C . SER A 1 114 ? -32.126 -27.604 58.324 1.00 50.91 114 SER A C 1
ATOM 892 O O . SER A 1 114 ? -32.044 -27.918 57.116 1.00 50.91 114 SER A O 1
#

Secondary structure (DSSP, 8-state):
--HHHHHHHHHHH-TTT-S-----PPSTT--EEEETTEEEEETTTTBT-S-TT-----HHHHHHHHHHHHHHH-------S-------GGGGT--TT-TTTT--------PPP-

pLDDT: mean 70.77, std 17.22, range [40.38, 92.25]